Protein AF-A0A661EA16-F1 (afdb_monomer)

pLDDT: mean 74.09, std 26.78, range [27.23, 98.25]

Secondary structure (DSSP, 8-state):
--HHHHHHHHHHHHHHHTTS-------HHHHHHHHHHHHHHHHHHHHHHHH--SHHHHHHHHHHHHHHHHHHHHHHHHHHHHHHHHHHHHHHHHHHHTTT-HHHHHHHHHHHHHHHHHHHHHHHHHHHPPPP--------------------------PPP--------------

Structure (mmCIF, N/CA/C/O backbone):
data_AF-A0A661EA16-F1
#
_entry.id   AF-A0A661EA16-F1
#
loop_
_atom_site.group_PDB
_atom_site.id
_atom_site.type_symbol
_atom_site.label_atom_id
_atom_site.label_alt_id
_atom_site.label_comp_id
_atom_site.label_asym_id
_atom_site.label_entity_id
_atom_site.label_seq_id
_atom_site.pdbx_PDB_ins_code
_atom_site.Cartn_x
_atom_site.Cartn_y
_atom_site.Cartn_z
_atom_site.occupancy
_atom_site.B_iso_or_equiv
_atom_site.auth_seq_id
_atom_site.auth_comp_id
_atom_site.auth_asym_id
_atom_site.auth_atom_id
_atom_site.pdbx_PDB_model_num
ATOM 1 N N . MET A 1 1 ? 44.273 -5.163 -7.070 1.00 55.41 1 MET A N 1
ATOM 2 C CA . MET A 1 1 ? 43.320 -4.670 -8.105 1.00 55.41 1 MET A CA 1
ATOM 3 C C . MET A 1 1 ? 42.259 -5.676 -8.595 1.00 55.41 1 MET A C 1
ATOM 5 O O . MET A 1 1 ? 41.442 -5.292 -9.427 1.00 55.41 1 MET A O 1
ATOM 9 N N . LYS A 1 2 ? 42.209 -6.933 -8.118 1.00 56.50 2 LYS A N 1
ATOM 10 C CA . LYS A 1 2 ? 41.218 -7.926 -8.596 1.00 56.50 2 LYS A CA 1
ATOM 11 C C . LYS A 1 2 ? 39.884 -7.886 -7.822 1.00 56.50 2 LYS A C 1
ATOM 13 O O . LYS A 1 2 ? 38.828 -7.954 -8.435 1.00 56.50 2 LYS A O 1
ATOM 18 N N . ILE A 1 3 ? 39.918 -7.629 -6.511 1.00 57.34 3 ILE A N 1
ATOM 19 C CA . ILE A 1 3 ? 38.734 -7.654 -5.623 1.00 57.34 3 ILE A CA 1
ATOM 20 C C . ILE A 1 3 ? 37.711 -6.547 -5.948 1.00 57.34 3 ILE A C 1
ATOM 22 O O . ILE A 1 3 ? 36.515 -6.808 -6.024 1.00 57.34 3 ILE A O 1
ATOM 26 N N . ILE A 1 4 ? 38.166 -5.324 -6.246 1.00 60.69 4 ILE A N 1
ATOM 27 C CA . ILE A 1 4 ? 37.273 -4.198 -6.590 1.00 60.69 4 ILE A CA 1
ATOM 28 C C . ILE A 1 4 ? 36.522 -4.451 -7.911 1.00 60.69 4 ILE A C 1
ATOM 30 O O . ILE A 1 4 ? 35.374 -4.033 -8.065 1.00 60.69 4 ILE A O 1
ATOM 34 N N . LYS A 1 5 ? 37.145 -5.160 -8.865 1.00 53.59 5 LYS A N 1
ATOM 35 C CA . LYS A 1 5 ? 36.499 -5.541 -10.131 1.00 53.59 5 LYS A CA 1
ATOM 36 C C . LYS A 1 5 ? 35.440 -6.623 -9.915 1.00 53.59 5 LYS A C 1
ATOM 38 O O . LYS A 1 5 ? 34.369 -6.507 -10.497 1.00 53.59 5 LYS A O 1
ATOM 43 N N . VAL A 1 6 ? 35.695 -7.592 -9.032 1.00 57.97 6 VAL A N 1
ATOM 44 C CA . VAL A 1 6 ? 34.724 -8.641 -8.675 1.00 57.97 6 VAL A CA 1
ATOM 45 C C . VAL A 1 6 ? 33.502 -8.040 -7.982 1.00 57.97 6 VAL A C 1
ATOM 47 O O . VAL A 1 6 ? 32.393 -8.299 -8.420 1.00 57.97 6 VAL A O 1
ATOM 50 N N . ILE A 1 7 ? 33.677 -7.140 -7.006 1.00 65.31 7 ILE A N 1
ATOM 51 C CA . ILE A 1 7 ? 32.549 -6.484 -6.314 1.00 65.31 7 ILE A CA 1
ATOM 52 C C . ILE A 1 7 ? 31.678 -5.684 -7.293 1.00 65.31 7 ILE A C 1
ATOM 54 O O . ILE A 1 7 ? 30.452 -5.780 -7.257 1.00 65.31 7 ILE A O 1
ATOM 58 N N . LYS A 1 8 ? 32.295 -4.933 -8.216 1.00 53.53 8 LYS A N 1
ATOM 59 C CA . LYS A 1 8 ? 31.550 -4.210 -9.259 1.00 53.53 8 LYS A CA 1
ATOM 60 C C . LYS A 1 8 ? 30.798 -5.159 -10.194 1.00 53.53 8 LYS A C 1
ATOM 62 O O . LYS A 1 8 ? 29.674 -4.844 -10.568 1.00 53.53 8 LYS A O 1
ATOM 67 N N . PHE A 1 9 ? 31.380 -6.310 -10.531 1.00 59.75 9 PHE A N 1
ATOM 68 C CA . PHE A 1 9 ? 30.742 -7.318 -11.378 1.00 59.75 9 PHE A CA 1
ATOM 69 C C . PHE A 1 9 ? 29.571 -8.012 -10.667 1.00 59.75 9 PHE A C 1
ATOM 71 O O . PHE A 1 9 ? 28.523 -8.204 -11.275 1.00 59.75 9 PHE A O 1
ATOM 78 N N . THR A 1 10 ? 29.691 -8.293 -9.366 1.00 55.72 10 THR A N 1
ATOM 79 C CA . THR A 1 10 ? 28.612 -8.873 -8.549 1.00 55.72 10 THR A CA 1
ATOM 80 C C . THR A 1 10 ? 27.446 -7.898 -8.373 1.00 55.72 10 THR A C 1
ATOM 82 O O . THR A 1 10 ? 26.289 -8.295 -8.497 1.00 55.72 10 THR A O 1
ATOM 85 N N . ILE A 1 11 ? 27.724 -6.605 -8.163 1.00 58.69 11 ILE A N 1
ATOM 86 C CA . ILE A 1 11 ? 26.687 -5.559 -8.120 1.00 58.69 11 ILE A CA 1
ATOM 87 C C . ILE A 1 11 ? 26.003 -5.421 -9.490 1.00 58.69 11 ILE A C 1
ATOM 89 O O . ILE A 1 11 ? 24.780 -5.287 -9.555 1.00 58.69 11 ILE A O 1
ATOM 93 N N . LEU A 1 12 ? 26.760 -5.521 -10.590 1.00 49.59 12 LEU A N 1
ATOM 94 C CA . LEU A 1 12 ? 26.194 -5.521 -11.942 1.00 49.59 12 LEU A CA 1
ATOM 95 C C . LEU A 1 12 ? 25.314 -6.754 -12.202 1.00 49.59 12 LEU A C 1
ATOM 97 O O . LEU A 1 12 ? 24.251 -6.618 -12.796 1.00 49.59 12 LEU A O 1
ATOM 101 N N . LEU A 1 13 ? 25.716 -7.935 -11.727 1.00 49.81 13 LEU A N 1
ATOM 102 C CA . LEU A 1 13 ? 24.958 -9.186 -11.850 1.00 49.81 13 LEU A CA 1
ATOM 103 C C . LEU A 1 13 ? 23.664 -9.174 -11.027 1.00 49.81 13 LEU A C 1
ATOM 105 O O . LEU A 1 13 ? 22.637 -9.654 -11.506 1.00 49.81 13 LEU A O 1
ATOM 109 N N . MET A 1 14 ? 23.667 -8.576 -9.830 1.00 51.56 14 MET A N 1
ATOM 110 C CA . MET A 1 14 ? 22.430 -8.367 -9.065 1.00 51.56 14 MET A CA 1
ATOM 111 C C . MET A 1 14 ? 21.489 -7.365 -9.753 1.00 51.56 14 MET A C 1
ATOM 113 O O . MET A 1 14 ? 20.277 -7.563 -9.752 1.00 51.56 14 MET A O 1
ATOM 117 N N . ALA A 1 15 ? 22.027 -6.333 -10.412 1.00 49.88 15 ALA A N 1
ATOM 118 C CA . ALA A 1 15 ? 21.229 -5.410 -11.222 1.00 49.88 15 ALA A CA 1
ATOM 119 C C . ALA A 1 15 ? 20.718 -6.045 -12.535 1.00 49.88 15 ALA A C 1
ATOM 121 O O . ALA A 1 15 ? 19.649 -5.677 -13.025 1.00 49.88 15 ALA A O 1
ATOM 122 N N . PHE A 1 16 ? 21.448 -7.015 -13.096 1.00 40.00 16 PHE A N 1
ATOM 123 C CA . PHE A 1 16 ? 21.098 -7.691 -14.348 1.00 40.00 16 PHE A CA 1
ATOM 124 C C . PHE A 1 16 ? 20.045 -8.796 -14.156 1.00 40.00 16 PHE A C 1
ATOM 126 O O . PHE A 1 16 ? 19.155 -8.939 -14.995 1.00 40.00 16 PHE A O 1
ATOM 133 N N . ASN A 1 17 ? 20.046 -9.500 -13.017 1.00 38.91 17 ASN A N 1
ATOM 134 C CA . ASN A 1 17 ? 18.993 -10.471 -12.681 1.00 38.91 17 ASN A CA 1
ATOM 135 C C . ASN A 1 17 ? 17.628 -9.825 -12.380 1.00 38.91 17 ASN A C 1
ATOM 137 O O . ASN A 1 17 ? 16.608 -10.503 -12.443 1.00 38.91 17 ASN A O 1
ATOM 141 N N . LEU A 1 18 ? 17.565 -8.505 -12.165 1.00 46.41 18 LEU A N 1
ATOM 142 C CA . LEU A 1 18 ? 16.295 -7.767 -12.150 1.00 46.41 18 LEU A CA 1
ATOM 143 C C . LEU A 1 18 ? 15.659 -7.602 -13.548 1.00 46.41 18 LEU A C 1
ATOM 145 O O . LEU A 1 18 ? 14.524 -7.140 -13.649 1.00 46.41 18 LEU A O 1
ATOM 149 N N . SER A 1 19 ? 16.375 -7.931 -14.633 1.00 41.94 19 SER A N 1
ATOM 150 C CA . SER A 1 19 ? 15.920 -7.710 -16.017 1.00 41.94 19 SER A CA 1
ATOM 151 C C . SER A 1 19 ? 15.412 -8.960 -16.743 1.00 41.94 19 SER A C 1
ATOM 153 O O . SER A 1 19 ? 14.913 -8.831 -17.865 1.00 41.94 19 SER A O 1
ATOM 155 N N . LEU A 1 20 ? 15.476 -10.146 -16.132 1.00 44.88 20 LEU A N 1
ATOM 156 C CA . LEU A 1 20 ? 14.984 -11.393 -16.724 1.00 44.88 20 LEU A CA 1
ATOM 157 C C . LEU A 1 20 ? 13.670 -11.808 -16.057 1.00 44.88 20 LEU A C 1
ATOM 159 O O . LEU A 1 20 ? 13.658 -12.368 -14.971 1.00 44.88 20 LEU A O 1
ATOM 163 N N . GLY A 1 21 ? 12.557 -11.505 -16.731 1.00 42.16 21 GLY A N 1
ATOM 164 C CA . GLY A 1 21 ? 11.232 -12.012 -16.376 1.00 42.16 21 GLY A CA 1
ATOM 165 C C . GLY A 1 21 ? 10.715 -11.474 -15.048 1.00 42.16 21 GLY A C 1
ATOM 166 O O . GLY A 1 21 ? 10.713 -12.174 -14.042 1.00 42.16 21 GLY A O 1
ATOM 167 N N . ALA A 1 22 ? 10.229 -10.233 -15.047 1.00 48.25 22 ALA A N 1
ATOM 168 C CA . ALA A 1 22 ? 9.504 -9.697 -13.907 1.00 48.25 22 ALA A CA 1
ATOM 169 C C . ALA A 1 22 ? 8.179 -10.465 -13.742 1.00 48.25 22 ALA A C 1
ATOM 171 O O . ALA A 1 22 ? 7.133 -10.103 -14.284 1.00 48.25 22 ALA A O 1
ATOM 172 N N . ASN A 1 23 ? 8.247 -11.577 -13.016 1.00 51.16 23 ASN A N 1
ATOM 173 C CA . ASN A 1 23 ? 7.085 -12.187 -12.414 1.00 51.16 23 ASN A CA 1
ATOM 174 C C . ASN A 1 23 ? 6.494 -11.160 -11.452 1.00 51.16 23 ASN A C 1
ATOM 176 O O . ASN A 1 23 ? 7.205 -10.466 -10.725 1.00 51.16 23 ASN A O 1
ATOM 180 N N . ILE A 1 24 ? 5.178 -11.027 -11.502 1.00 56.53 24 ILE A N 1
ATOM 181 C CA . ILE A 1 24 ? 4.426 -10.213 -10.562 1.00 56.53 24 ILE A CA 1
ATOM 182 C C . ILE A 1 24 ? 4.552 -10.898 -9.199 1.00 56.53 24 ILE A C 1
ATOM 184 O O . ILE A 1 24 ? 3.844 -11.865 -8.927 1.00 56.53 24 ILE A O 1
ATOM 188 N N . VAL A 1 25 ? 5.478 -10.432 -8.368 1.00 63.44 25 VAL A N 1
ATOM 189 C CA . VAL A 1 25 ? 5.690 -10.947 -7.015 1.00 63.44 25 VAL A CA 1
ATOM 190 C C . VAL A 1 25 ? 5.352 -9.830 -6.050 1.00 63.44 25 VAL A C 1
ATOM 192 O O . VAL A 1 25 ? 5.804 -8.697 -6.202 1.00 63.44 25 VAL A O 1
ATOM 195 N N . ALA A 1 26 ? 4.481 -10.148 -5.101 1.00 70.69 26 ALA A N 1
ATOM 196 C CA . ALA A 1 26 ? 4.112 -9.259 -4.014 1.00 70.69 26 ALA A CA 1
ATOM 197 C C . ALA A 1 26 ? 5.385 -8.768 -3.292 1.00 70.69 26 ALA A C 1
ATOM 199 O O . ALA A 1 26 ? 6.264 -9.564 -2.979 1.00 70.69 26 ALA A O 1
ATOM 200 N N . ASP A 1 27 ? 5.507 -7.459 -3.053 1.00 78.31 27 ASP A N 1
ATOM 201 C CA . ASP A 1 27 ? 6.616 -6.910 -2.260 1.00 78.31 27 ASP A CA 1
ATOM 202 C C . ASP A 1 27 ? 6.397 -7.283 -0.786 1.00 78.31 27 ASP A C 1
ATOM 204 O O . ASP A 1 27 ? 5.700 -6.581 -0.046 1.00 78.31 27 ASP A O 1
ATOM 208 N N . ASP A 1 28 ? 6.943 -8.432 -0.382 1.00 84.62 28 ASP A N 1
ATOM 209 C CA . ASP A 1 28 ? 6.682 -9.054 0.919 1.00 84.62 28 ASP A CA 1
ATOM 210 C C . ASP A 1 28 ? 6.992 -8.120 2.095 1.00 84.62 28 ASP A C 1
ATOM 212 O O . ASP A 1 28 ? 6.236 -8.074 3.069 1.00 84.62 28 ASP A O 1
ATOM 216 N N . ALA A 1 29 ? 8.051 -7.311 2.002 1.00 91.38 29 ALA A N 1
ATOM 217 C CA . ALA A 1 29 ? 8.427 -6.373 3.056 1.00 91.38 29 ALA A CA 1
ATOM 218 C C . ALA A 1 29 ? 7.421 -5.218 3.176 1.00 91.38 29 ALA A C 1
ATOM 220 O O . ALA A 1 29 ? 6.978 -4.878 4.280 1.00 91.38 29 ALA A O 1
ATOM 221 N N . PHE A 1 30 ? 7.021 -4.624 2.046 1.00 91.56 30 PHE A N 1
ATOM 222 C CA . PHE A 1 30 ? 5.997 -3.579 2.021 1.00 91.56 30 PHE A CA 1
ATOM 223 C C . PHE A 1 30 ? 4.648 -4.111 2.515 1.00 91.56 30 PHE A C 1
ATOM 225 O O . PHE A 1 30 ? 4.008 -3.483 3.362 1.00 91.56 30 PHE A O 1
ATOM 232 N N . ILE A 1 31 ? 4.229 -5.280 2.034 1.00 93.31 31 ILE A N 1
ATOM 233 C CA . ILE A 1 31 ? 2.958 -5.901 2.413 1.00 93.31 31 ILE A CA 1
ATOM 234 C C . ILE A 1 31 ? 2.939 -6.204 3.907 1.00 93.31 31 ILE A C 1
ATOM 236 O O . ILE A 1 31 ? 2.008 -5.772 4.594 1.00 93.31 31 ILE A O 1
ATOM 240 N N . LYS A 1 32 ? 3.977 -6.870 4.426 1.00 93.19 32 LYS A N 1
ATOM 241 C CA . LYS A 1 32 ? 4.092 -7.215 5.847 1.00 93.19 32 LYS A CA 1
ATOM 242 C C . LYS A 1 32 ? 4.030 -5.973 6.729 1.00 93.19 32 LYS A C 1
ATOM 244 O O . LYS A 1 32 ? 3.187 -5.906 7.617 1.00 93.19 32 LYS A O 1
ATOM 249 N N . LYS A 1 33 ? 4.795 -4.924 6.404 1.00 95.56 33 LYS A N 1
ATOM 250 C CA . LYS A 1 33 ? 4.774 -3.645 7.135 1.00 95.56 33 LYS A CA 1
ATOM 251 C C . LYS A 1 33 ? 3.359 -3.079 7.294 1.00 95.56 33 LYS A C 1
ATOM 253 O O . LYS A 1 33 ? 2.989 -2.610 8.371 1.00 95.56 33 LYS A O 1
ATOM 258 N N . TYR A 1 34 ? 2.558 -3.076 6.228 1.00 95.75 34 TYR A N 1
ATOM 259 C CA . TYR A 1 34 ? 1.198 -2.532 6.289 1.00 95.75 34 TYR A CA 1
ATOM 260 C C . TYR A 1 34 ? 0.183 -3.506 6.891 1.00 95.75 34 TYR A C 1
ATOM 262 O O . TYR A 1 34 ? -0.787 -3.053 7.505 1.00 95.75 34 TYR A O 1
ATOM 270 N N . GLN A 1 35 ? 0.406 -4.815 6.784 1.00 95.38 35 GLN A N 1
ATOM 271 C CA . GLN A 1 35 ? -0.357 -5.809 7.534 1.00 95.38 35 GLN A CA 1
ATOM 272 C C . GLN A 1 35 ? -0.121 -5.667 9.047 1.00 95.38 35 GLN A C 1
ATOM 274 O O . GLN A 1 35 ? -1.100 -5.612 9.786 1.00 95.38 35 GLN A O 1
ATOM 279 N N . ASP A 1 36 ? 1.118 -5.474 9.500 1.00 94.75 36 ASP A N 1
ATOM 280 C CA . ASP A 1 36 ? 1.465 -5.275 10.917 1.00 94.75 36 ASP A CA 1
ATOM 281 C C . ASP A 1 36 ? 0.843 -3.987 11.482 1.00 94.75 36 ASP A C 1
ATOM 283 O O . ASP A 1 36 ? 0.316 -3.953 12.599 1.00 94.75 36 ASP A O 1
ATOM 287 N N . LYS A 1 37 ? 0.806 -2.914 10.678 1.00 96.75 37 LYS A N 1
ATOM 288 C CA . LYS A 1 37 ? 0.071 -1.688 11.029 1.00 96.75 37 LYS A CA 1
ATOM 289 C C . LYS A 1 37 ? -1.431 -1.941 11.176 1.00 96.75 37 LYS A C 1
ATOM 291 O O . LYS A 1 37 ? -2.047 -1.425 12.110 1.00 96.75 37 LYS A O 1
ATOM 296 N N . ARG A 1 38 ? -2.043 -2.719 10.272 1.00 96.25 38 ARG A N 1
ATOM 297 C CA . ARG A 1 38 ? -3.464 -3.098 10.392 1.00 96.25 38 ARG A CA 1
ATOM 298 C C . ARG A 1 38 ? -3.705 -3.936 11.648 1.00 96.25 38 ARG A C 1
ATOM 300 O O . ARG A 1 38 ? -4.702 -3.703 12.327 1.00 96.25 38 ARG A O 1
ATOM 307 N N . GLU A 1 39 ? -2.801 -4.858 11.955 1.00 95.25 39 GLU A N 1
ATOM 308 C CA . GLU A 1 39 ? -2.855 -5.715 13.140 1.00 95.25 39 GLU A CA 1
ATOM 309 C C . GLU A 1 39 ? -2.770 -4.891 14.427 1.00 95.25 39 GLU A C 1
ATOM 311 O O . GLU A 1 39 ? -3.603 -5.027 15.316 1.00 95.25 39 GLU A O 1
ATOM 316 N N . THR A 1 40 ? -1.856 -3.922 14.479 1.00 95.94 40 THR A N 1
ATOM 317 C CA . THR A 1 40 ? -1.756 -2.967 15.591 1.00 95.94 40 THR A CA 1
ATOM 318 C C . THR A 1 40 ? -3.065 -2.201 15.802 1.00 95.94 40 THR A C 1
ATOM 320 O O . THR A 1 40 ? -3.569 -2.126 16.922 1.00 95.94 40 THR A O 1
ATOM 323 N N . ILE A 1 41 ? -3.664 -1.669 14.728 1.00 96.62 41 ILE A N 1
ATOM 324 C CA . ILE A 1 41 ? -4.961 -0.971 14.803 1.00 96.62 41 ILE A CA 1
ATOM 325 C C . ILE A 1 41 ? -6.065 -1.917 15.300 1.00 96.62 41 ILE A C 1
ATOM 327 O O . ILE A 1 41 ? -6.951 -1.503 16.052 1.00 96.62 41 ILE A O 1
ATOM 331 N N . HIS A 1 42 ? -6.023 -3.183 14.885 1.00 95.62 42 HIS A N 1
ATOM 332 C CA . HIS A 1 42 ? -6.960 -4.208 15.325 1.00 95.62 42 HIS A CA 1
ATOM 333 C C . HIS A 1 42 ? -6.839 -4.489 16.828 1.00 95.62 42 HIS A C 1
ATOM 335 O O . HIS A 1 42 ? -7.838 -4.447 17.546 1.00 95.62 42 HIS A O 1
ATOM 341 N N . ASN A 1 43 ? -5.617 -4.682 17.318 1.00 95.12 43 ASN A N 1
ATOM 342 C CA . ASN A 1 43 ? -5.338 -4.980 18.721 1.00 95.12 43 ASN A CA 1
ATOM 343 C C . ASN A 1 43 ? -5.678 -3.795 19.636 1.00 95.12 43 ASN A C 1
ATOM 345 O O . ASN A 1 43 ? -6.264 -3.980 20.702 1.00 95.12 43 ASN A O 1
ATOM 349 N N . GLN A 1 44 ? -5.408 -2.562 19.194 1.00 96.19 44 GLN A N 1
ATOM 350 C CA . GLN A 1 44 ? -5.850 -1.350 19.894 1.00 96.19 44 GLN A CA 1
ATOM 351 C C . GLN A 1 44 ? -7.376 -1.280 20.011 1.00 96.19 44 GLN A C 1
ATOM 353 O O . GLN A 1 44 ? -7.907 -0.929 21.065 1.00 96.19 44 GLN A O 1
ATOM 358 N N . TYR A 1 45 ? -8.091 -1.641 18.941 1.00 96.50 45 TYR A N 1
ATOM 359 C CA . TYR A 1 45 ? -9.547 -1.710 18.962 1.00 96.50 45 TYR A CA 1
ATOM 360 C C . TYR A 1 45 ? -10.061 -2.758 19.956 1.00 96.50 45 TYR A C 1
ATOM 362 O O . TYR A 1 45 ? -10.952 -2.434 20.739 1.00 96.50 45 TYR A O 1
ATOM 370 N N . LEU A 1 46 ? -9.500 -3.972 19.956 1.00 95.81 46 LEU A N 1
ATOM 371 C CA . LEU A 1 46 ? -9.887 -5.027 20.899 1.00 95.81 46 LEU A CA 1
ATOM 372 C C . LEU A 1 46 ? -9.628 -4.606 22.349 1.00 95.81 46 LEU A C 1
ATOM 374 O O . LEU A 1 46 ? -10.520 -4.706 23.186 1.00 95.81 46 LEU A O 1
ATOM 378 N N . SER A 1 47 ? -8.453 -4.039 22.630 1.00 96.00 47 SER A N 1
ATOM 379 C CA . SER A 1 47 ? -8.105 -3.526 23.961 1.00 96.00 47 SER A CA 1
ATOM 380 C C . SER A 1 47 ? -9.081 -2.441 24.439 1.00 96.00 47 SER A C 1
ATOM 382 O O . SER A 1 47 ? -9.569 -2.495 25.566 1.00 96.00 47 SER A O 1
ATOM 384 N N . CYS A 1 48 ? -9.441 -1.495 23.565 1.00 97.25 48 CYS A N 1
ATOM 385 C CA . CYS A 1 48 ? -10.450 -0.474 23.861 1.00 97.25 48 CYS A CA 1
ATOM 386 C C . CYS A 1 48 ? -11.830 -1.098 24.117 1.00 97.25 48 CYS A C 1
ATOM 388 O O . CYS A 1 48 ? -12.482 -0.785 25.110 1.00 97.25 48 CYS A O 1
ATOM 390 N N . LYS A 1 49 ? -12.262 -2.015 23.241 1.00 96.12 49 LYS A N 1
ATOM 391 C CA . LYS A 1 49 ? -13.566 -2.685 23.323 1.00 96.12 49 LYS A CA 1
ATOM 392 C C . LYS A 1 49 ? -13.718 -3.477 24.624 1.00 96.12 49 LYS A C 1
ATOM 394 O O . LYS A 1 49 ? -14.788 -3.420 25.221 1.00 96.12 49 LYS A O 1
ATOM 399 N N . ASN A 1 50 ? -12.665 -4.164 25.065 1.00 95.25 50 ASN A N 1
ATOM 400 C CA . ASN A 1 50 ? -12.679 -4.980 26.282 1.00 95.25 50 ASN A CA 1
ATOM 401 C C . ASN A 1 50 ? -12.739 -4.133 27.561 1.00 95.25 50 ASN A C 1
ATOM 403 O O . ASN A 1 50 ? -13.296 -4.573 28.559 1.00 95.25 50 ASN A O 1
ATOM 407 N N . LYS A 1 51 ? -12.203 -2.907 27.531 1.00 96.38 51 LYS A N 1
ATOM 408 C CA . LYS A 1 51 ? -12.270 -1.959 28.657 1.00 96.38 51 LYS A CA 1
ATOM 409 C C . LYS A 1 51 ? -13.571 -1.149 28.695 1.00 96.38 51 LYS A C 1
ATOM 411 O O . LYS A 1 51 ? -13.860 -0.519 29.708 1.00 96.38 51 LYS A O 1
ATOM 416 N N . ALA A 1 52 ? -14.335 -1.141 27.602 1.00 97.00 52 ALA A N 1
ATOM 417 C CA . ALA A 1 52 ? -15.533 -0.326 27.467 1.00 97.00 52 ALA A CA 1
ATOM 418 C C . ALA A 1 52 ? -16.706 -0.880 28.297 1.00 97.00 52 ALA A C 1
ATOM 420 O O . ALA A 1 52 ? -17.203 -1.983 28.044 1.00 97.00 52 ALA A O 1
ATOM 421 N N . LYS A 1 53 ? -17.200 -0.071 29.238 1.00 96.69 53 LYS A N 1
ATOM 422 C CA . LYS A 1 53 ? -18.271 -0.417 30.185 1.00 96.69 53 LYS A CA 1
ATOM 423 C C . LYS A 1 53 ? -19.670 -0.261 29.591 1.00 96.69 53 LYS A C 1
ATOM 425 O O . LYS A 1 53 ? -20.609 -0.902 30.045 1.00 96.69 53 LYS A O 1
ATOM 430 N N . ASN A 1 54 ? -19.824 0.579 28.567 1.00 97.25 54 ASN A N 1
ATOM 431 C CA . ASN A 1 54 ? -21.125 0.905 27.980 1.00 97.25 54 ASN A CA 1
ATOM 432 C C . ASN A 1 54 ? -21.092 0.982 26.441 1.00 97.25 54 ASN A C 1
ATOM 434 O O . ASN A 1 54 ? -20.045 0.965 25.788 1.00 97.25 54 ASN A O 1
ATOM 438 N N . SER A 1 55 ? -22.282 1.080 25.843 1.00 96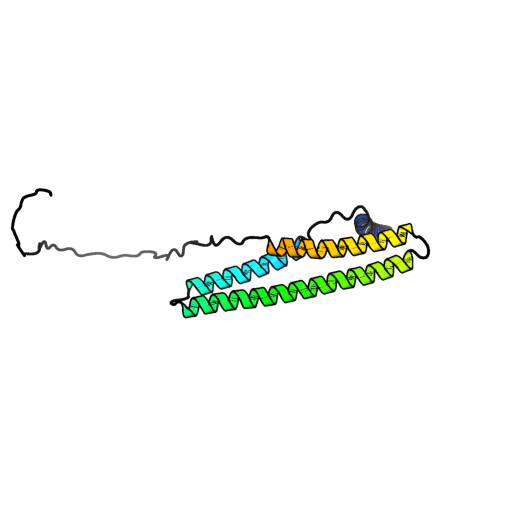.06 55 SER A N 1
ATOM 439 C CA . SER A 1 55 ? -22.459 1.166 24.386 1.00 96.06 55 SER A CA 1
ATOM 440 C C . SER A 1 55 ? -21.800 2.412 23.774 1.00 96.06 55 SER A C 1
ATOM 442 O O . SER A 1 55 ? -21.256 2.349 22.668 1.00 96.06 55 SER A O 1
ATOM 444 N N . LYS A 1 56 ? -21.787 3.542 24.494 1.00 97.31 56 LYS A N 1
ATOM 445 C CA . LYS A 1 56 ? -21.192 4.803 24.021 1.00 97.31 56 LYS A CA 1
ATOM 446 C C . LYS A 1 56 ? -19.673 4.674 23.863 1.00 97.31 56 LYS A C 1
ATOM 448 O O . LYS A 1 56 ? -19.139 5.044 22.818 1.00 97.31 56 LYS A O 1
ATOM 453 N N . GLU A 1 57 ? -18.998 4.069 24.836 1.00 97.31 57 GLU A N 1
ATOM 454 C CA . GLU A 1 57 ? -17.559 3.778 24.795 1.00 97.31 57 GLU A CA 1
ATOM 455 C C . GLU A 1 57 ? -17.206 2.793 23.674 1.00 97.31 57 GLU A C 1
ATOM 457 O O . GLU A 1 57 ? -16.290 3.048 22.891 1.00 97.31 57 GLU A O 1
ATOM 462 N N . ARG A 1 58 ? -17.988 1.720 23.494 1.00 96.50 58 ARG A N 1
ATOM 463 C CA . ARG A 1 58 ? -17.778 0.767 22.384 1.00 96.50 58 ARG A CA 1
ATOM 464 C C . ARG A 1 58 ? -17.901 1.441 21.015 1.00 96.50 58 ARG A C 1
ATOM 466 O O . ARG A 1 58 ? -17.086 1.188 20.122 1.00 96.50 58 ARG A O 1
ATOM 473 N N . LYS A 1 59 ? -18.878 2.341 20.847 1.00 97.69 59 LYS A N 1
ATOM 474 C CA . LYS A 1 59 ? -19.025 3.159 19.630 1.00 97.69 59 LYS A CA 1
ATOM 475 C C . LYS A 1 59 ? -17.817 4.077 19.420 1.00 97.69 59 LYS A C 1
ATOM 477 O O . LYS A 1 59 ? -17.366 4.219 18.283 1.00 97.69 59 LYS A O 1
ATOM 482 N N . ALA A 1 60 ? -17.261 4.662 20.481 1.00 97.69 60 ALA A N 1
ATOM 483 C CA . ALA A 1 60 ? -16.042 5.466 20.392 1.00 97.69 60 ALA A CA 1
ATOM 484 C C . ALA A 1 60 ? -14.830 4.627 19.938 1.00 97.69 60 ALA A C 1
ATOM 486 O O . ALA A 1 60 ? -14.133 5.025 19.002 1.00 97.69 60 ALA A O 1
ATOM 487 N N . CYS A 1 61 ? -14.639 3.423 20.494 1.00 97.81 61 CYS A N 1
ATOM 488 C CA . CYS A 1 61 ? -13.599 2.486 20.047 1.00 97.81 61 CYS A CA 1
ATOM 489 C C . CYS A 1 61 ? -13.724 2.158 18.548 1.00 97.81 61 CYS A C 1
ATOM 491 O O . CYS A 1 61 ? -12.730 2.162 17.816 1.00 97.81 61 CYS A O 1
ATOM 493 N N . GLN A 1 62 ? -14.949 1.925 18.064 1.00 97.06 62 GLN A N 1
ATOM 494 C CA . GLN A 1 62 ? -15.211 1.648 16.650 1.00 97.06 62 GLN A CA 1
ATOM 495 C C . GLN A 1 62 ? -14.877 2.848 15.751 1.00 97.06 62 GLN A C 1
ATOM 497 O O . GLN A 1 62 ? -14.229 2.677 14.715 1.00 97.06 62 GLN A O 1
ATOM 502 N N . LYS A 1 63 ? -15.267 4.068 16.149 1.00 97.81 63 LYS A N 1
ATOM 503 C CA . LYS A 1 63 ? -14.924 5.302 15.420 1.00 97.81 63 LYS A CA 1
ATOM 504 C C . LYS A 1 63 ? -13.408 5.502 15.340 1.00 97.81 63 LYS A C 1
ATOM 506 O O . LYS A 1 63 ? -12.888 5.817 14.269 1.00 97.81 63 LYS A O 1
ATOM 511 N N . ASN A 1 64 ? -12.688 5.239 16.431 1.00 97.38 64 ASN A N 1
ATOM 512 C CA . ASN A 1 64 ? -11.226 5.320 16.462 1.00 97.38 64 ASN A CA 1
ATOM 513 C C . ASN A 1 64 ? -10.575 4.298 15.520 1.00 97.38 64 ASN A C 1
ATOM 515 O O . ASN A 1 64 ? -9.716 4.672 14.719 1.00 97.38 64 ASN A O 1
ATOM 519 N N . LYS A 1 65 ? -11.040 3.039 15.524 1.00 96.50 65 LYS A N 1
ATOM 520 C CA . LYS A 1 65 ? -10.599 2.008 14.564 1.00 96.50 65 LYS A CA 1
ATOM 521 C C . LYS A 1 65 ? -10.772 2.489 13.123 1.00 96.50 65 LYS A C 1
ATOM 523 O O . LYS A 1 65 ? -9.831 2.438 12.334 1.00 96.50 65 LYS A O 1
ATOM 528 N N . GLN A 1 66 ? -11.958 2.992 12.778 1.00 97.38 66 GLN A N 1
ATOM 529 C CA . GLN A 1 66 ? -12.260 3.485 11.431 1.00 97.38 66 GLN A CA 1
ATOM 530 C C . GLN A 1 66 ? -11.374 4.674 11.034 1.00 97.38 66 GLN A C 1
ATOM 532 O O . GLN A 1 66 ? -10.849 4.702 9.919 1.00 97.38 66 GLN A O 1
ATOM 537 N N . SER A 1 67 ? -11.162 5.627 11.946 1.00 98.12 67 SER A N 1
ATOM 538 C CA . SER A 1 67 ? -10.279 6.778 11.731 1.00 98.12 67 SER A CA 1
ATOM 539 C C . SER A 1 67 ? -8.838 6.340 11.452 1.00 98.12 67 SER A C 1
ATOM 541 O O . SER A 1 67 ? -8.235 6.770 10.464 1.00 98.12 67 SER A O 1
ATOM 543 N N . ASN A 1 68 ? -8.307 5.405 12.244 1.00 97.81 68 ASN A N 1
ATOM 544 C CA . ASN A 1 68 ? -6.956 4.876 12.061 1.00 97.81 68 ASN A CA 1
ATOM 545 C C . ASN A 1 68 ? -6.814 4.101 10.743 1.00 97.81 68 ASN A C 1
ATOM 547 O O . ASN A 1 68 ? -5.852 4.315 10.005 1.00 97.81 68 ASN A O 1
ATOM 551 N N . ILE A 1 69 ? -7.802 3.279 10.376 1.00 97.12 69 ILE A N 1
ATOM 552 C CA . ILE A 1 69 ? -7.827 2.598 9.071 1.00 97.12 69 ILE A CA 1
ATOM 553 C C . ILE A 1 69 ? -7.883 3.607 7.914 1.00 97.12 69 ILE A C 1
ATOM 555 O O . ILE A 1 69 ? -7.205 3.420 6.903 1.00 97.12 69 ILE A O 1
ATOM 559 N N . LYS A 1 70 ? -8.640 4.704 8.047 1.00 98.12 70 LYS A N 1
ATOM 560 C CA . LYS A 1 70 ? -8.685 5.781 7.044 1.00 98.12 70 LYS A CA 1
ATOM 561 C C . LYS A 1 70 ? -7.324 6.463 6.891 1.00 98.12 70 LYS A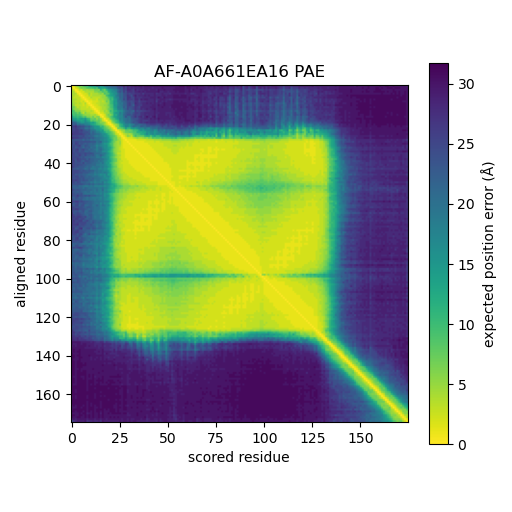 C 1
ATOM 563 O O . LYS A 1 70 ? -6.904 6.703 5.759 1.00 98.12 70 LYS A O 1
ATOM 568 N N . LYS A 1 71 ? -6.620 6.744 7.993 1.00 98.25 71 LYS A N 1
ATOM 569 C CA . LYS A 1 71 ? -5.243 7.272 7.960 1.00 98.25 71 LYS A CA 1
ATOM 570 C C . LYS A 1 71 ? -4.297 6.297 7.256 1.00 98.25 71 LYS A C 1
ATOM 572 O O . LYS A 1 71 ? -3.584 6.707 6.345 1.00 98.25 71 LYS A O 1
ATOM 577 N N . LEU A 1 72 ? -4.380 5.006 7.582 1.00 97.69 72 LEU A N 1
ATOM 578 C CA . LEU A 1 72 ? -3.555 3.972 6.957 1.00 97.69 72 LEU A CA 1
ATOM 579 C C . LEU A 1 72 ? -3.789 3.868 5.442 1.00 97.69 72 LEU A C 1
ATOM 581 O O . LEU A 1 72 ? -2.837 3.783 4.672 1.00 97.69 72 LEU A O 1
ATOM 585 N N . ARG A 1 73 ? -5.049 3.944 4.989 1.00 97.31 73 ARG A N 1
ATOM 586 C CA . ARG A 1 73 ? -5.385 3.985 3.553 1.00 97.31 73 ARG A CA 1
ATOM 587 C C . ARG A 1 73 ? -4.754 5.181 2.842 1.00 97.31 73 ARG A C 1
ATOM 589 O O . ARG A 1 73 ? -4.259 5.021 1.730 1.00 97.31 73 ARG A O 1
ATOM 596 N N . LYS A 1 74 ? -4.768 6.364 3.468 1.00 97.94 74 LYS A N 1
ATOM 597 C CA . LYS A 1 74 ? -4.129 7.565 2.908 1.00 97.94 74 LYS A CA 1
ATOM 598 C C . LYS A 1 74 ? -2.618 7.383 2.785 1.00 97.94 74 LYS A C 1
ATOM 600 O O . LYS A 1 74 ? -2.069 7.705 1.736 1.00 97.94 74 LYS A O 1
ATOM 605 N N . GLU A 1 75 ? -1.975 6.829 3.811 1.00 97.38 75 GLU A N 1
ATOM 606 C CA . GLU A 1 75 ? -0.536 6.548 3.805 1.00 97.38 75 GLU A CA 1
ATOM 607 C C . GLU A 1 75 ? -0.158 5.589 2.663 1.00 97.38 75 GLU A C 1
ATOM 609 O O . GLU A 1 75 ? 0.672 5.926 1.821 1.00 97.38 75 GLU A O 1
ATOM 614 N N . ILE A 1 76 ? -0.842 4.442 2.562 1.00 96.25 76 ILE A N 1
ATOM 615 C CA . ILE A 1 76 ? -0.639 3.469 1.473 1.00 96.25 76 ILE A CA 1
ATOM 616 C C . ILE A 1 76 ? -0.854 4.139 0.110 1.00 96.25 76 ILE A C 1
ATOM 618 O O . ILE A 1 76 ? -0.057 3.962 -0.810 1.00 96.25 76 ILE A O 1
ATOM 622 N N . GLY A 1 77 ? -1.905 4.953 -0.024 1.00 96.62 77 GLY A N 1
ATOM 623 C CA . GLY A 1 77 ? -2.197 5.694 -1.250 1.00 96.62 77 GLY A CA 1
ATOM 624 C C . GLY A 1 77 ? -1.074 6.649 -1.666 1.00 96.62 77 GLY A C 1
ATOM 625 O O . GLY A 1 77 ? -0.760 6.740 -2.855 1.00 96.62 77 GLY A O 1
ATOM 626 N N . GLN A 1 78 ? -0.433 7.329 -0.712 1.00 97.19 78 GLN A N 1
ATOM 627 C CA . GLN A 1 78 ? 0.708 8.206 -0.984 1.00 97.19 78 GLN A CA 1
ATOM 628 C C . GLN A 1 78 ? 1.934 7.419 -1.453 1.00 97.19 78 GLN A C 1
ATOM 630 O O . GLN A 1 78 ? 2.523 7.781 -2.474 1.00 97.19 78 GLN A O 1
ATOM 635 N N . VAL A 1 79 ? 2.273 6.317 -0.779 1.00 95.69 79 VAL A N 1
ATOM 636 C CA . VAL A 1 79 ? 3.402 5.465 -1.188 1.00 95.69 79 VAL A CA 1
ATOM 637 C C . VAL A 1 79 ? 3.155 4.859 -2.570 1.00 95.69 79 VAL A C 1
ATOM 639 O O . VAL A 1 79 ? 4.021 4.902 -3.440 1.00 95.69 79 VAL A O 1
ATOM 642 N N . ASN A 1 80 ? 1.936 4.396 -2.839 1.00 95.38 80 ASN A N 1
ATOM 643 C CA . ASN A 1 80 ? 1.545 3.891 -4.154 1.00 95.38 80 ASN A CA 1
ATOM 644 C C . ASN A 1 80 ? 1.645 4.961 -5.250 1.00 95.38 80 ASN A C 1
ATOM 646 O O . ASN A 1 80 ? 2.076 4.674 -6.369 1.00 95.38 80 ASN A O 1
ATOM 650 N N . LYS A 1 81 ? 1.276 6.211 -4.940 1.00 96.19 81 LYS A N 1
ATOM 651 C CA . LYS A 1 81 ? 1.454 7.348 -5.854 1.00 96.19 81 LYS A CA 1
ATOM 652 C C . LYS A 1 81 ? 2.938 7.594 -6.141 1.00 96.19 81 LYS A C 1
ATOM 654 O O . LYS A 1 81 ? 3.281 7.846 -7.293 1.00 96.19 81 LYS A O 1
ATOM 659 N N . GLN A 1 82 ? 3.809 7.490 -5.137 1.00 95.88 82 GLN A N 1
ATOM 660 C CA . GLN A 1 82 ? 5.262 7.595 -5.316 1.00 95.88 82 GLN A CA 1
ATOM 661 C C . GLN A 1 82 ? 5.819 6.443 -6.167 1.00 95.88 82 GLN A C 1
ATOM 663 O O . GLN A 1 82 ? 6.514 6.721 -7.140 1.00 95.88 82 GLN A O 1
ATOM 668 N N . LYS A 1 83 ? 5.434 5.184 -5.899 1.00 94.62 83 LYS A N 1
ATOM 669 C CA . LYS A 1 83 ? 5.815 4.010 -6.715 1.00 94.62 83 LYS A CA 1
ATOM 670 C C . LYS A 1 83 ? 5.444 4.205 -8.197 1.00 94.62 83 LYS A C 1
ATOM 672 O O . LYS A 1 83 ? 6.260 3.965 -9.083 1.00 94.62 83 LYS A O 1
ATOM 677 N N . ARG A 1 84 ? 4.240 4.719 -8.489 1.00 94.88 84 ARG A N 1
ATOM 678 C CA . ARG A 1 84 ? 3.809 5.020 -9.871 1.00 94.88 84 ARG A CA 1
ATOM 679 C C . ARG A 1 84 ? 4.609 6.156 -10.510 1.00 94.88 84 ARG A C 1
ATOM 681 O O . ARG A 1 84 ? 5.044 6.009 -11.646 1.00 94.88 84 ARG A O 1
ATOM 688 N N . LYS A 1 85 ? 4.841 7.258 -9.787 1.00 96.94 85 LYS A N 1
ATOM 689 C CA . LYS A 1 85 ? 5.692 8.364 -10.266 1.00 96.94 85 LYS A CA 1
ATOM 690 C C . LYS A 1 85 ? 7.105 7.882 -10.593 1.00 96.94 85 LYS A C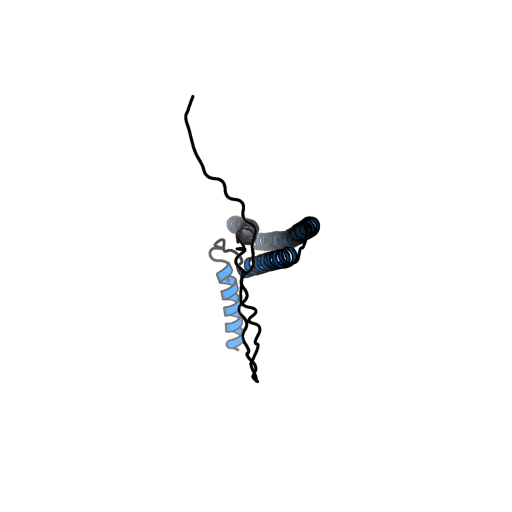 1
ATOM 692 O O . LYS A 1 85 ? 7.650 8.265 -11.624 1.00 96.94 85 LYS A O 1
ATOM 697 N N . GLN A 1 86 ? 7.670 7.021 -9.749 1.00 94.69 86 GLN A N 1
ATOM 698 C CA . GLN A 1 86 ? 8.982 6.430 -9.983 1.00 94.69 86 GLN A CA 1
ATOM 699 C C . GLN A 1 86 ? 8.991 5.606 -11.277 1.00 94.69 86 GLN A C 1
ATOM 701 O O . GLN A 1 86 ? 9.818 5.851 -12.150 1.00 94.69 86 GLN A O 1
ATOM 706 N N . ALA A 1 87 ? 7.987 4.750 -11.484 1.00 95.50 87 ALA A N 1
ATOM 707 C CA . ALA A 1 87 ? 7.845 3.997 -12.729 1.00 95.50 87 ALA A CA 1
ATOM 708 C C . ALA A 1 87 ? 7.695 4.897 -13.978 1.00 95.50 87 ALA A C 1
ATOM 710 O O . ALA A 1 87 ? 8.176 4.545 -15.056 1.00 95.50 87 ALA A O 1
ATOM 711 N N . GLU A 1 88 ? 7.075 6.080 -13.873 1.00 97.00 88 GLU A N 1
ATOM 712 C CA . GLU A 1 88 ? 7.057 7.054 -14.977 1.00 97.00 88 GLU A CA 1
ATOM 713 C C . GLU A 1 88 ? 8.438 7.640 -15.272 1.00 97.00 88 GLU A C 1
ATOM 715 O O . GLU A 1 88 ? 8.798 7.787 -16.444 1.00 97.00 88 GLU A O 1
ATOM 720 N N . ILE A 1 89 ? 9.204 7.975 -14.231 1.00 96.25 89 ILE A N 1
ATOM 721 C CA . ILE A 1 89 ? 10.578 8.474 -14.356 1.00 96.25 89 ILE A CA 1
ATOM 722 C C . ILE A 1 89 ? 11.452 7.409 -15.022 1.00 96.25 89 ILE A C 1
ATOM 724 O O . ILE A 1 89 ? 12.149 7.710 -15.994 1.00 96.25 89 ILE A O 1
ATOM 728 N N . ASP A 1 90 ? 11.361 6.166 -14.562 1.00 95.19 90 ASP A N 1
ATOM 729 C CA . ASP A 1 90 ? 12.150 5.052 -15.084 1.00 95.19 90 ASP A CA 1
ATOM 730 C C . ASP A 1 90 ? 11.777 4.737 -16.532 1.00 95.19 90 ASP A C 1
ATOM 732 O O . ASP A 1 90 ? 12.652 4.588 -17.383 1.00 95.19 90 ASP A O 1
ATOM 736 N N . ASN A 1 91 ? 10.487 4.777 -16.874 1.00 96.94 91 ASN A N 1
ATOM 737 C CA . ASN A 1 91 ? 10.041 4.658 -18.259 1.00 96.94 91 ASN A CA 1
ATOM 738 C C . ASN A 1 91 ? 10.568 5.797 -19.145 1.00 96.94 91 ASN A C 1
ATOM 740 O O . ASN A 1 91 ? 10.985 5.549 -20.276 1.00 96.94 91 ASN A O 1
ATOM 744 N N . LYS A 1 92 ? 10.573 7.049 -18.663 1.00 97.06 92 LYS A N 1
ATOM 745 C CA . LYS A 1 92 ? 11.145 8.183 -19.412 1.00 97.06 92 LYS A CA 1
ATOM 746 C C . LYS A 1 92 ? 12.642 7.978 -19.655 1.00 97.06 92 LYS A C 1
ATOM 748 O O . LYS A 1 92 ? 13.087 8.162 -20.786 1.00 97.06 92 LYS A O 1
ATOM 753 N N . LYS A 1 93 ? 13.403 7.561 -18.637 1.00 97.12 93 LYS A N 1
ATOM 754 C CA . LYS A 1 93 ? 14.837 7.237 -18.759 1.00 97.12 93 LYS A CA 1
ATOM 755 C C . LYS A 1 93 ? 15.070 6.086 -19.743 1.00 97.12 93 LYS A C 1
ATOM 757 O O . LYS A 1 93 ? 15.843 6.233 -20.683 1.00 97.12 93 LYS A O 1
ATOM 762 N N . CYS A 1 94 ? 14.323 4.994 -19.599 1.00 96.62 94 CYS A N 1
ATOM 763 C CA . CYS A 1 94 ? 14.382 3.834 -20.487 1.00 96.62 94 CYS A CA 1
ATOM 764 C C . CYS A 1 94 ? 14.114 4.222 -21.950 1.00 96.62 94 CYS A C 1
ATOM 766 O O . CYS A 1 94 ? 14.894 3.885 -22.837 1.00 96.62 94 CYS A O 1
ATOM 768 N N . ARG A 1 95 ? 13.063 5.013 -22.217 1.00 95.81 95 ARG A N 1
ATOM 769 C CA . ARG A 1 95 ? 12.729 5.461 -23.580 1.00 95.81 95 ARG A CA 1
ATOM 770 C C . ARG A 1 95 ? 13.778 6.391 -24.190 1.00 95.81 95 ARG A C 1
ATOM 772 O O . ARG A 1 95 ? 13.958 6.335 -25.404 1.00 95.81 95 ARG A O 1
ATOM 779 N N . LYS A 1 96 ? 14.447 7.230 -23.386 1.00 95.50 96 LYS A N 1
ATOM 780 C CA . LYS A 1 96 ? 15.584 8.048 -23.848 1.00 95.50 96 LYS A CA 1
ATOM 781 C C . LYS A 1 96 ? 16.743 7.152 -24.297 1.00 95.50 96 LYS A C 1
ATOM 783 O O . LYS A 1 96 ? 17.263 7.344 -25.392 1.00 95.50 96 LYS A O 1
ATOM 788 N N . ASN A 1 97 ? 17.066 6.126 -23.510 1.00 94.81 97 ASN A N 1
ATOM 789 C CA . ASN A 1 97 ? 18.143 5.180 -23.819 1.00 94.81 97 ASN A CA 1
ATOM 790 C C . ASN A 1 97 ? 17.823 4.293 -25.033 1.00 94.81 97 ASN A C 1
ATOM 792 O O . ASN A 1 97 ? 18.704 4.012 -25.838 1.00 94.81 97 ASN A O 1
ATOM 796 N N . ALA A 1 98 ? 16.555 3.915 -25.214 1.00 94.75 98 ALA A N 1
ATOM 797 C CA . ALA A 1 98 ? 16.087 3.119 -26.350 1.00 94.75 98 ALA A CA 1
ATOM 798 C C . ALA A 1 98 ? 16.156 3.850 -27.712 1.00 94.75 98 ALA A C 1
ATOM 800 O O . ALA A 1 98 ? 15.953 3.230 -28.755 1.00 94.75 98 ALA A O 1
ATOM 801 N N . LYS A 1 99 ? 16.416 5.168 -27.744 1.00 92.00 99 LYS A N 1
ATOM 802 C CA . LYS A 1 99 ? 16.555 5.982 -28.971 1.00 92.00 99 LYS A CA 1
ATOM 803 C C . LYS A 1 99 ? 15.437 5.747 -30.003 1.00 92.00 99 LYS A C 1
ATOM 805 O O . LYS A 1 99 ? 14.313 6.198 -29.787 1.00 92.00 99 LYS A O 1
ATOM 810 N N . LYS A 1 100 ? 15.724 5.101 -31.144 1.00 92.62 100 LYS A N 1
ATOM 811 C CA . LYS A 1 100 ? 14.767 4.792 -32.229 1.00 92.62 100 LYS A CA 1
ATOM 812 C C . LYS A 1 100 ? 14.299 3.328 -32.231 1.00 92.62 100 LYS A C 1
ATOM 814 O O . LYS A 1 100 ? 13.374 3.016 -32.973 1.00 92.62 100 LYS A O 1
ATOM 819 N N . ASP A 1 101 ? 14.852 2.471 -31.375 1.00 96.38 101 ASP A N 1
ATOM 820 C CA . ASP A 1 101 ? 14.473 1.060 -31.288 1.00 96.38 101 ASP A CA 1
ATOM 821 C C . ASP A 1 101 ? 13.028 0.918 -30.768 1.00 96.38 101 ASP A C 1
ATOM 823 O O . ASP A 1 101 ? 12.692 1.283 -29.632 1.00 96.38 101 ASP A O 1
ATOM 827 N N . LYS A 1 102 ? 12.144 0.407 -31.634 1.00 95.62 102 LYS A N 1
ATOM 828 C CA . LYS A 1 102 ? 10.724 0.187 -31.326 1.00 95.62 102 LYS A CA 1
ATOM 829 C C . LYS A 1 102 ? 10.531 -0.932 -30.299 1.00 95.62 102 LYS A C 1
ATOM 831 O O . LYS A 1 102 ? 9.684 -0.791 -29.415 1.00 95.62 102 LYS A O 1
ATOM 836 N N . ASN A 1 103 ? 11.318 -2.003 -30.374 1.00 96.19 103 ASN A N 1
ATOM 837 C CA . ASN A 1 103 ? 11.222 -3.148 -29.471 1.00 96.19 103 ASN A CA 1
ATOM 838 C C . ASN A 1 103 ? 11.654 -2.751 -28.058 1.00 96.19 103 ASN A C 1
ATOM 840 O O . ASN A 1 103 ? 10.920 -2.998 -27.096 1.00 96.19 103 ASN A O 1
ATOM 844 N N . ALA A 1 104 ? 12.765 -2.021 -27.936 1.00 94.88 104 ALA A N 1
ATOM 845 C CA . ALA A 1 104 ? 13.228 -1.490 -26.657 1.00 94.88 104 ALA A CA 1
ATOM 846 C C . ALA A 1 104 ? 12.222 -0.498 -26.042 1.00 94.88 104 ALA A C 1
ATOM 848 O O . ALA A 1 104 ? 11.893 -0.594 -24.859 1.00 94.88 104 ALA A O 1
ATOM 849 N N . LYS A 1 105 ? 11.633 0.409 -26.838 1.00 95.06 105 LYS A N 1
ATOM 850 C CA . LYS A 1 105 ? 10.563 1.311 -26.359 1.00 95.06 105 LYS A CA 1
ATOM 851 C C . LYS A 1 105 ? 9.327 0.559 -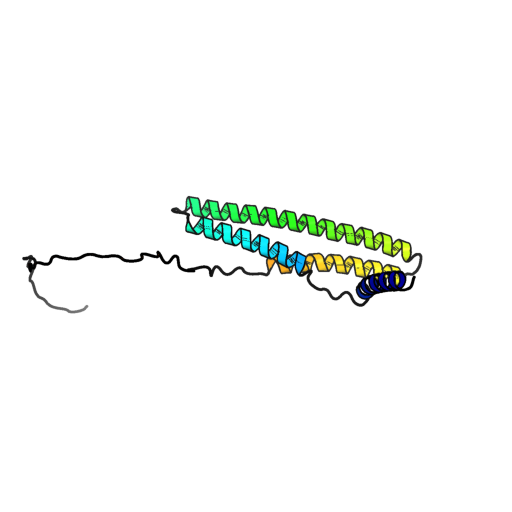25.869 1.00 95.06 105 LYS A C 1
ATOM 853 O O . LYS A 1 105 ? 8.738 0.945 -24.855 1.00 95.06 105 LYS A O 1
ATOM 858 N N . ASN A 1 106 ? 8.926 -0.492 -26.581 1.00 96.69 106 ASN A N 1
ATOM 859 C CA . ASN A 1 106 ? 7.802 -1.335 -26.188 1.00 96.69 106 ASN A CA 1
ATOM 860 C C . ASN A 1 106 ? 8.092 -2.073 -24.879 1.00 96.69 106 ASN A C 1
ATOM 862 O O . ASN A 1 106 ? 7.206 -2.145 -24.026 1.00 96.69 106 ASN A O 1
ATOM 866 N N . LYS A 1 107 ? 9.331 -2.539 -24.675 1.00 95.62 107 LYS A N 1
ATOM 867 C CA . LYS A 1 107 ? 9.776 -3.110 -23.399 1.00 95.62 107 LYS A CA 1
ATOM 868 C C . LYS A 1 107 ? 9.638 -2.101 -22.254 1.00 95.62 107 LYS A C 1
ATOM 870 O O . LYS A 1 107 ? 8.959 -2.407 -21.282 1.00 95.62 107 LYS A O 1
ATOM 875 N N . CYS A 1 108 ? 10.123 -0.865 -22.416 1.00 95.75 108 CYS A N 1
ATOM 876 C CA . CYS A 1 108 ? 9.958 0.188 -21.399 1.00 95.75 108 CYS A CA 1
ATOM 877 C C . CYS A 1 108 ? 8.484 0.400 -20.999 1.00 95.75 108 CYS A C 1
ATOM 879 O O . CYS A 1 108 ? 8.148 0.520 -19.818 1.00 95.75 108 CYS A O 1
ATOM 881 N N . LYS A 1 109 ? 7.576 0.415 -21.989 1.00 96.12 109 LYS A N 1
ATOM 882 C CA . LYS A 1 109 ? 6.133 0.562 -21.749 1.00 96.12 109 LYS A CA 1
ATOM 883 C C . LYS A 1 109 ? 5.561 -0.633 -20.979 1.00 96.12 109 LYS A C 1
ATOM 885 O O . LYS A 1 109 ? 4.747 -0.422 -20.078 1.00 96.12 109 LYS A O 1
ATOM 890 N N . LYS A 1 110 ? 5.966 -1.861 -21.326 1.00 96.50 110 LYS A N 1
ATOM 891 C CA . LYS A 1 110 ? 5.565 -3.087 -20.616 1.00 96.50 110 LYS A CA 1
ATOM 892 C C . LYS A 1 110 ? 6.035 -3.050 -19.161 1.00 96.50 110 LYS A C 1
ATOM 894 O O . LYS A 1 110 ? 5.200 -3.225 -18.279 1.00 96.50 110 LYS A O 1
ATOM 899 N N . ASP A 1 111 ? 7.299 -2.711 -18.923 1.00 93.88 111 ASP A N 1
ATOM 900 C CA . ASP A 1 111 ? 7.900 -2.646 -17.584 1.00 93.88 111 ASP A CA 1
ATOM 901 C C . ASP A 1 111 ? 7.172 -1.612 -16.699 1.00 93.88 111 ASP A C 1
ATOM 903 O O . ASP A 1 111 ? 6.772 -1.908 -15.571 1.00 93.88 111 ASP A O 1
ATOM 907 N N . LYS A 1 112 ? 6.856 -0.426 -17.243 1.00 96.25 112 LYS A N 1
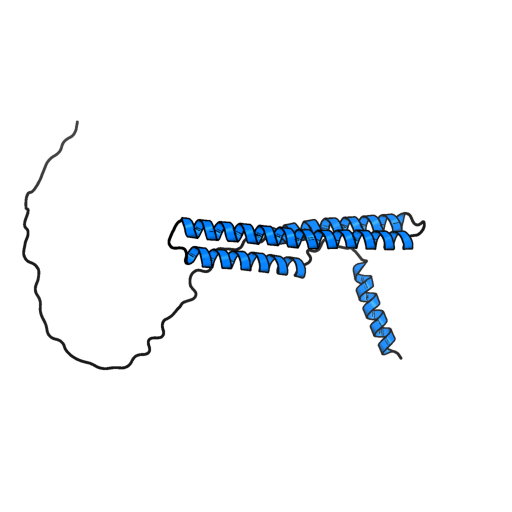ATOM 908 C CA . LYS A 1 112 ? 6.034 0.581 -16.547 1.00 96.25 112 LYS A CA 1
ATOM 909 C C . LYS A 1 112 ? 4.653 0.044 -16.163 1.00 96.25 112 LYS A C 1
ATOM 911 O O . LYS A 1 112 ? 4.183 0.239 -15.042 1.00 96.25 112 LYS A O 1
ATOM 916 N N . ASN A 1 113 ? 3.969 -0.588 -17.115 1.00 96.25 113 ASN A N 1
ATOM 917 C CA . ASN A 1 113 ? 2.624 -1.114 -16.896 1.00 96.25 113 ASN A CA 1
ATOM 918 C C . ASN A 1 113 ? 2.631 -2.246 -15.865 1.00 96.25 113 ASN A C 1
ATOM 920 O O . ASN A 1 113 ? 1.689 -2.368 -15.083 1.00 96.25 113 ASN A O 1
ATOM 924 N N . LEU A 1 114 ? 3.695 -3.045 -15.839 1.00 95.06 114 LEU A N 1
ATOM 925 C CA . LEU A 1 114 ? 3.887 -4.087 -14.846 1.00 95.06 114 LEU A CA 1
ATOM 926 C C . LEU A 1 114 ? 4.051 -3.501 -13.441 1.00 95.06 114 LEU A C 1
ATOM 928 O O . LEU A 1 114 ? 3.336 -3.913 -12.532 1.00 95.06 114 LEU A O 1
ATOM 932 N N . ALA A 1 115 ? 4.880 -2.466 -13.280 1.00 93.25 115 ALA A N 1
ATOM 933 C CA . ALA A 1 115 ? 5.012 -1.756 -12.007 1.00 93.25 115 ALA A CA 1
ATOM 934 C C . ALA A 1 115 ? 3.665 -1.182 -11.519 1.00 93.25 115 ALA A C 1
ATOM 936 O O . ALA A 1 115 ? 3.345 -1.225 -10.331 1.00 93.25 115 ALA A O 1
ATOM 937 N N . TYR A 1 116 ? 2.823 -0.691 -12.434 1.00 95.25 116 TYR A N 1
ATOM 938 C CA . TYR A 1 116 ? 1.483 -0.199 -12.091 1.00 95.25 116 TYR A CA 1
ATOM 939 C C . TYR A 1 116 ? 0.560 -1.323 -11.607 1.00 95.25 116 TYR A C 1
ATOM 941 O O . TYR A 1 116 ? -0.195 -1.117 -10.652 1.00 95.25 116 TYR A 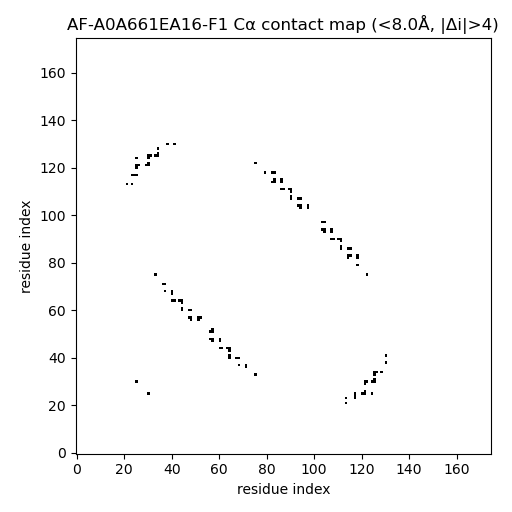O 1
ATOM 949 N N . LYS A 1 117 ? 0.621 -2.499 -12.246 1.00 95.44 117 LYS A N 1
ATOM 950 C CA . LYS A 1 117 ? -0.116 -3.696 -11.816 1.00 95.44 117 LYS A CA 1
ATOM 951 C C . LYS A 1 117 ? 0.351 -4.162 -10.438 1.00 95.44 117 LYS A C 1
ATOM 953 O O . LYS A 1 117 ? -0.496 -4.421 -9.585 1.00 95.44 117 LYS A O 1
ATOM 958 N N . GLN A 1 118 ? 1.663 -4.173 -10.196 1.00 93.38 118 GLN A N 1
ATOM 959 C CA . GLN A 1 118 ? 2.244 -4.576 -8.915 1.00 93.38 118 GLN A CA 1
ATOM 960 C C . GLN A 1 118 ? 1.705 -3.736 -7.752 1.00 93.38 118 GLN A C 1
ATOM 962 O O . GLN A 1 118 ? 1.260 -4.282 -6.750 1.00 93.38 118 GLN A O 1
ATOM 967 N N . VAL A 1 119 ? 1.602 -2.413 -7.925 1.00 93.88 119 VAL A N 1
ATOM 968 C CA . VAL A 1 119 ? 0.993 -1.514 -6.926 1.00 93.88 119 VAL A CA 1
ATOM 969 C C . VAL A 1 119 ? -0.442 -1.927 -6.562 1.00 93.88 119 VAL A C 1
ATOM 971 O O . VAL A 1 119 ? -0.857 -1.816 -5.405 1.00 93.88 119 VAL A O 1
ATOM 974 N N . GLY A 1 120 ? -1.226 -2.386 -7.541 1.00 93.31 120 GLY A N 1
ATOM 975 C CA . GLY A 1 120 ? -2.582 -2.886 -7.302 1.00 93.31 120 GLY A CA 1
ATOM 976 C C . GLY A 1 120 ? -2.592 -4.195 -6.513 1.00 93.31 120 GLY A C 1
ATOM 977 O O . GLY A 1 120 ? -3.410 -4.366 -5.609 1.00 93.31 120 GLY A O 1
ATOM 978 N N . ILE A 1 121 ? -1.658 -5.089 -6.821 1.00 92.94 121 ILE A N 1
ATOM 979 C CA . ILE A 1 121 ? -1.539 -6.409 -6.197 1.00 92.94 121 ILE A CA 1
ATOM 980 C C . ILE A 1 121 ? -1.063 -6.293 -4.756 1.00 92.94 121 ILE A C 1
ATOM 982 O O . ILE A 1 121 ? -1.736 -6.819 -3.871 1.00 92.94 121 ILE A O 1
ATOM 986 N N . ASP A 1 122 ? -0.017 -5.507 -4.502 1.00 92.00 122 ASP A N 1
ATOM 987 C CA . ASP A 1 122 ? 0.453 -5.201 -3.149 1.00 92.00 122 ASP A CA 1
ATOM 988 C C . ASP A 1 122 ? -0.687 -4.615 -2.305 1.00 92.00 122 ASP A C 1
ATOM 990 O O . ASP A 1 122 ? -0.933 -5.037 -1.176 1.00 92.00 122 ASP A O 1
ATOM 994 N N . SER A 1 123 ? -1.453 -3.676 -2.874 1.00 93.94 123 SER A N 1
ATOM 995 C CA . SER A 1 123 ? -2.599 -3.079 -2.182 1.00 93.94 123 SER A CA 1
ATOM 996 C C . SER A 1 123 ? -3.649 -4.128 -1.823 1.00 93.94 123 SER A C 1
ATOM 998 O O . SER A 1 123 ? -4.128 -4.149 -0.692 1.00 93.94 123 SER A O 1
ATOM 1000 N N . LYS A 1 124 ? -4.005 -5.019 -2.755 1.00 94.31 124 LYS A N 1
ATOM 1001 C CA . LYS A 1 124 ? -4.973 -6.092 -2.499 1.00 94.31 124 LYS A CA 1
ATOM 1002 C C . LYS A 1 124 ? -4.464 -7.057 -1.421 1.00 94.31 124 LYS A C 1
ATOM 1004 O O . LYS A 1 124 ? -5.228 -7.401 -0.522 1.00 94.31 124 LYS A O 1
ATOM 1009 N N . ALA A 1 125 ? -3.185 -7.426 -1.467 1.00 93.38 125 ALA A N 1
ATOM 1010 C CA . ALA A 1 125 ? -2.540 -8.308 -0.495 1.00 93.38 125 ALA A CA 1
ATOM 1011 C C . ALA A 1 125 ? -2.468 -7.695 0.916 1.00 93.38 125 ALA A C 1
ATOM 1013 O O . ALA A 1 125 ? -2.673 -8.382 1.918 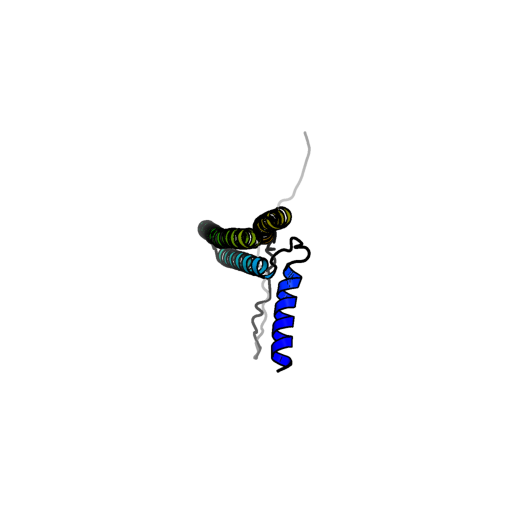1.00 93.38 125 ALA A O 1
ATOM 1014 N N . ILE A 1 126 ? -2.257 -6.379 1.024 1.00 94.12 126 ILE A N 1
ATOM 1015 C CA . ILE A 1 126 ? -2.303 -5.677 2.315 1.00 94.12 126 ILE A CA 1
ATOM 1016 C C . ILE A 1 126 ? -3.674 -5.831 2.976 1.00 94.12 126 ILE A C 1
ATOM 1018 O O . ILE A 1 126 ? -3.741 -5.989 4.195 1.00 94.12 126 ILE A O 1
ATOM 1022 N N . TRP A 1 127 ? -4.763 -5.791 2.202 1.00 93.69 127 TRP A N 1
ATOM 1023 C CA . TRP A 1 127 ? -6.136 -5.829 2.721 1.00 93.69 127 TRP A CA 1
ATOM 1024 C C . TRP A 1 127 ? -6.748 -7.234 2.809 1.00 93.69 127 TRP A C 1
ATOM 1026 O O . TRP A 1 127 ? -7.754 -7.390 3.500 1.00 93.69 127 TRP A O 1
ATOM 1036 N N . SER A 1 128 ? -6.153 -8.251 2.179 1.00 89.75 128 SER A N 1
ATOM 1037 C CA . SER A 1 128 ? -6.687 -9.621 2.162 1.00 89.75 128 SER A CA 1
ATOM 1038 C C . SER A 1 128 ? -6.503 -10.375 3.483 1.00 89.75 128 SER A C 1
ATOM 1040 O O . SER A 1 128 ? -7.322 -11.236 3.801 1.00 89.75 128 SER A O 1
ATOM 1042 N N . LYS A 1 129 ? -5.475 -10.042 4.282 1.00 84.75 129 LYS A N 1
ATOM 1043 C CA . LYS A 1 129 ? -5.254 -10.670 5.597 1.00 84.75 129 LYS A CA 1
ATOM 1044 C C . LYS A 1 129 ? -6.454 -10.402 6.512 1.00 84.75 129 LYS A C 1
ATOM 1046 O O . LYS A 1 129 ? -6.800 -9.236 6.763 1.00 84.75 129 LYS A O 1
ATOM 1051 N N . LYS A 1 130 ? -7.072 -11.482 6.997 1.00 81.06 130 LYS A N 1
ATOM 1052 C CA . LYS A 1 130 ? -8.047 -11.470 8.092 1.00 81.06 130 LYS A CA 1
ATOM 1053 C C . LYS A 1 130 ? -7.279 -11.567 9.409 1.00 81.06 130 LYS A C 1
ATOM 1055 O O . LYS A 1 130 ? -6.372 -12.384 9.530 1.00 81.06 130 LYS A O 1
ATOM 1060 N N . PHE A 1 131 ? -7.628 -10.723 10.372 1.00 78.62 131 PHE A N 1
ATOM 1061 C CA . PHE A 1 131 ? -7.123 -10.835 11.737 1.00 78.62 131 PHE A CA 1
ATOM 1062 C C . PHE A 1 131 ? -8.179 -11.592 12.531 1.00 78.62 131 PHE A C 1
ATOM 1064 O O . PHE A 1 131 ? -9.340 -11.186 12.528 1.00 78.62 131 PHE A O 1
ATOM 1071 N N . ASN A 1 132 ? -7.798 -12.720 13.123 1.00 70.06 132 ASN A N 1
ATOM 1072 C CA . ASN A 1 132 ? -8.698 -13.482 13.977 1.00 70.06 132 ASN A CA 1
ATOM 1073 C C . ASN A 1 132 ? -8.787 -12.790 15.340 1.00 70.06 132 ASN A C 1
ATOM 1075 O O . ASN A 1 132 ? -7.769 -12.367 15.881 1.00 70.06 132 ASN A O 1
ATOM 1079 N N . ASP A 1 133 ? -9.981 -12.752 15.927 1.00 61.22 133 ASP A N 1
ATOM 1080 C CA . ASP A 1 133 ? -10.212 -12.231 17.283 1.00 61.22 133 ASP A CA 1
ATOM 1081 C C . ASP A 1 133 ? -9.669 -13.161 18.392 1.00 61.22 133 ASP A C 1
ATOM 1083 O O . ASP A 1 133 ? -9.879 -12.906 19.575 1.00 61.22 133 ASP A O 1
ATOM 1087 N N . LYS A 1 134 ? -8.959 -14.246 18.036 1.00 47.91 134 LYS A N 1
ATOM 1088 C CA . LYS A 1 134 ? -8.387 -15.208 18.990 1.00 47.91 134 LYS A CA 1
ATOM 1089 C C . LYS A 1 134 ? -7.171 -14.620 19.710 1.00 47.91 134 LYS A C 1
ATOM 1091 O O . LYS A 1 134 ? -6.027 -14.935 19.401 1.00 47.91 134 LYS A O 1
ATOM 1096 N N . ALA A 1 135 ? -7.452 -13.804 20.713 1.00 45.09 135 ALA A N 1
ATOM 1097 C CA . ALA A 1 135 ? -6.594 -13.603 21.869 1.00 45.09 135 ALA A CA 1
ATOM 1098 C C . ALA A 1 135 ? -7.480 -13.513 23.117 1.00 45.09 135 ALA A C 1
ATOM 1100 O O . ALA A 1 135 ? -7.566 -12.479 23.776 1.00 45.09 135 ALA A O 1
ATOM 1101 N N . GLU A 1 136 ? -8.157 -14.617 23.425 1.00 50.12 136 GLU A N 1
ATOM 1102 C CA . GLU A 1 136 ? -8.591 -14.903 24.785 1.00 50.12 136 GLU A CA 1
ATOM 1103 C C . GLU A 1 136 ? -7.506 -15.739 25.475 1.00 50.12 136 GLU A C 1
ATOM 1105 O O . GLU A 1 136 ? -7.077 -16.775 24.973 1.00 50.12 136 GLU A O 1
ATOM 1110 N N . GLN A 1 137 ? -7.083 -15.239 26.637 1.00 45.75 137 GLN A N 1
ATOM 1111 C CA . GLN A 1 137 ? -6.450 -15.973 27.733 1.00 45.75 137 GLN A CA 1
ATOM 1112 C C . GLN A 1 137 ? -5.041 -16.551 27.500 1.00 45.75 137 GLN A C 1
ATOM 1114 O O . GLN A 1 137 ? -4.838 -17.759 27.409 1.00 45.75 137 GLN A O 1
ATOM 1119 N N . LYS A 1 138 ? -4.016 -15.696 27.618 1.00 36.06 138 LYS A N 1
ATOM 1120 C CA . LYS A 1 138 ? -2.773 -16.115 28.288 1.00 36.06 138 LYS A CA 1
ATOM 1121 C C . LYS A 1 138 ? -2.799 -15.568 29.719 1.00 36.06 138 LYS A C 1
ATOM 1123 O O . LYS A 1 138 ? -2.550 -14.389 29.939 1.00 36.06 138 LYS A O 1
ATOM 1128 N N . LYS A 1 139 ? -3.220 -16.453 30.631 1.00 35.53 139 LYS A N 1
ATOM 1129 C CA . LYS A 1 139 ? -3.151 -16.428 32.103 1.00 35.53 139 LYS A CA 1
ATOM 1130 C C . LYS A 1 139 ? -2.435 -15.219 32.729 1.00 35.53 139 LYS A C 1
ATOM 1132 O O . LYS A 1 139 ? -1.210 -15.160 32.739 1.00 35.53 139 LYS A O 1
ATOM 1137 N N . THR A 1 140 ? -3.192 -14.363 33.408 1.00 34.47 140 THR A N 1
ATOM 1138 C CA . THR A 1 140 ? -2.757 -13.813 34.697 1.00 34.47 140 THR A CA 1
ATOM 1139 C C . THR A 1 140 ? -2.988 -14.897 35.748 1.00 34.47 140 THR A C 1
ATOM 1141 O O . THR A 1 140 ? -4.102 -15.072 36.232 1.00 34.47 140 THR A O 1
ATOM 1144 N N . THR A 1 141 ? -1.949 -15.666 36.073 1.00 31.42 141 THR A N 1
ATOM 1145 C CA . THR A 1 141 ? -1.909 -16.427 37.328 1.00 31.42 141 THR A CA 1
ATOM 1146 C C . THR A 1 141 ? -1.484 -15.444 38.423 1.00 31.42 141 THR A C 1
ATOM 1148 O O . THR A 1 141 ? -0.384 -14.901 38.315 1.00 31.42 141 THR A O 1
ATOM 1151 N N . PRO A 1 142 ? -2.295 -15.161 39.457 1.00 36.69 142 PRO A N 1
ATOM 1152 C CA . PRO A 1 142 ? -1.783 -14.500 40.646 1.00 36.69 142 PRO A CA 1
ATOM 1153 C C . PRO A 1 142 ? -0.929 -15.518 41.408 1.00 36.69 142 PRO A C 1
ATOM 1155 O O . PRO A 1 142 ? -1.439 -16.526 41.893 1.00 36.69 142 PRO A O 1
ATOM 1158 N N . SER A 1 143 ? 0.379 -15.272 41.484 1.00 32.88 143 SER A N 1
ATOM 1159 C CA . SER A 1 143 ? 1.256 -16.000 42.400 1.00 32.88 143 SER A CA 1
ATOM 1160 C C . SER A 1 143 ? 0.901 -15.563 43.822 1.00 32.88 143 SER A C 1
ATOM 1162 O O . SER A 1 143 ? 1.300 -14.487 44.261 1.00 32.88 143 SER A O 1
ATOM 1164 N N . LYS A 1 144 ? 0.074 -16.350 44.516 1.00 34.97 144 LYS A N 1
ATOM 1165 C CA . LYS A 1 144 ? 0.005 -16.339 45.979 1.00 34.97 144 LYS A CA 1
ATOM 1166 C C . LYS A 1 144 ? 0.837 -17.516 46.458 1.00 34.97 144 LYS A C 1
ATOM 1168 O O . LYS A 1 144 ? 0.385 -18.657 46.429 1.00 34.97 144 LYS A O 1
ATOM 1173 N N . GLU A 1 145 ? 2.065 -17.207 46.839 1.00 34.78 145 GLU A N 1
ATOM 1174 C CA . GLU A 1 145 ? 2.906 -18.082 47.640 1.00 34.78 145 GLU A CA 1
ATOM 1175 C C . GLU A 1 145 ? 2.457 -17.995 49.109 1.00 34.78 145 GLU A C 1
ATOM 1177 O O . GLU A 1 145 ? 1.956 -16.967 49.569 1.00 34.78 145 GLU A O 1
ATOM 1182 N N . ILE A 1 146 ? 2.536 -19.134 49.788 1.00 37.75 146 ILE A N 1
ATOM 1183 C CA . ILE A 1 146 ? 1.876 -19.496 51.044 1.00 37.75 146 ILE A CA 1
ATOM 1184 C C . ILE A 1 146 ? 2.854 -19.342 52.218 1.00 37.75 146 ILE A C 1
ATOM 1186 O O . ILE A 1 146 ? 3.981 -19.806 52.108 1.00 37.75 146 ILE A O 1
ATOM 1190 N N . ALA A 1 147 ? 2.390 -18.837 53.368 1.00 31.78 147 ALA A N 1
ATOM 1191 C CA . ALA A 1 147 ? 2.871 -19.234 54.704 1.00 31.78 147 ALA A CA 1
ATOM 1192 C C . ALA A 1 147 ? 1.791 -18.888 55.756 1.00 31.78 147 ALA A C 1
ATOM 1194 O O . ALA A 1 147 ? 1.389 -17.733 55.849 1.00 31.78 147 ALA A O 1
ATOM 1195 N N . GLN A 1 148 ? 1.096 -19.905 56.302 1.00 28.95 148 GLN A N 1
ATOM 1196 C CA . GLN A 1 148 ? 1.142 -20.376 57.712 1.00 28.95 148 GLN A CA 1
ATOM 1197 C C . GLN A 1 148 ? 0.658 -19.322 58.736 1.00 28.95 148 GLN A C 1
ATOM 1199 O O . GLN A 1 148 ? 1.212 -18.238 58.790 1.00 28.95 148 GLN A O 1
ATOM 1204 N N . SER A 1 149 ? -0.369 -19.544 59.569 1.00 31.58 149 SER A N 1
ATOM 1205 C CA . SER A 1 149 ? -0.536 -20.646 60.536 1.00 31.58 149 SER A CA 1
ATOM 1206 C C . SER A 1 149 ? -1.987 -20.765 61.093 1.00 31.58 149 SER A C 1
ATOM 1208 O O . SER A 1 149 ? -2.759 -19.813 61.096 1.00 31.58 149 SER A O 1
ATOM 1210 N N . LYS A 1 150 ? -2.328 -21.989 61.537 1.00 29.14 150 LYS A N 1
ATOM 1211 C CA . LYS A 1 150 ? -3.525 -22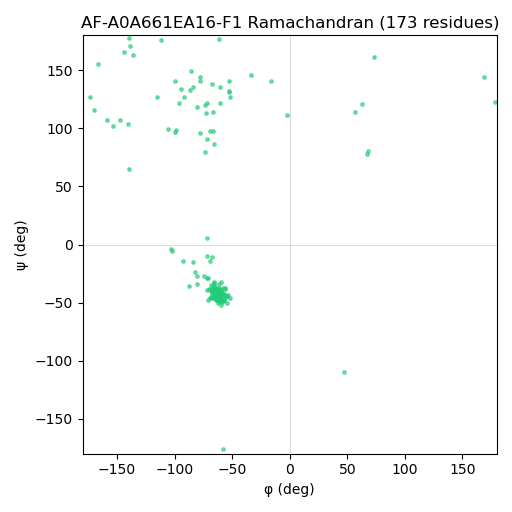.508 62.272 1.00 29.14 150 LYS A CA 1
ATOM 1212 C C . LYS A 1 150 ? -3.783 -21.799 63.635 1.00 29.14 150 LYS A C 1
ATOM 1214 O O . LYS A 1 150 ? -2.910 -21.032 64.030 1.00 29.14 150 LYS A O 1
ATOM 1219 N N . PRO A 1 151 ? -4.779 -22.196 64.479 1.00 36.91 151 PRO A N 1
ATOM 1220 C CA . PRO A 1 151 ? -6.012 -22.999 64.282 1.00 36.91 151 PRO A CA 1
ATOM 1221 C C . PRO A 1 151 ? -7.272 -22.416 64.991 1.00 36.91 151 PRO A C 1
ATOM 1223 O O . PRO A 1 151 ? -7.137 -21.665 65.950 1.00 36.91 151 PRO A O 1
ATOM 1226 N N . SER A 1 152 ? -8.492 -22.841 64.626 1.00 28.23 152 SER A N 1
ATOM 1227 C CA . SER A 1 152 ? -9.590 -23.158 65.582 1.00 28.23 152 SER A CA 1
ATOM 1228 C C . SER A 1 152 ? -10.884 -23.581 64.866 1.00 28.23 152 SER A C 1
ATOM 1230 O O . SER A 1 152 ? -11.427 -22.852 64.043 1.00 28.23 152 SER A O 1
ATOM 1232 N N . GLU A 1 153 ? -11.359 -24.778 65.203 1.00 30.70 153 GLU A N 1
ATOM 1233 C CA . GLU A 1 153 ? -12.764 -25.207 65.128 1.00 30.70 153 GLU A CA 1
ATOM 1234 C C . GLU A 1 153 ? -13.440 -24.764 66.446 1.00 30.70 153 GLU A C 1
ATOM 1236 O O . GLU A 1 153 ? -12.737 -24.664 67.460 1.00 30.70 153 GLU A O 1
ATOM 1241 N N . PRO A 1 154 ? -14.748 -24.448 66.464 1.00 31.59 154 PRO A N 1
ATOM 1242 C CA . PRO A 1 154 ? -15.710 -25.489 66.832 1.00 31.59 154 PRO A CA 1
ATOM 1243 C C . PRO A 1 154 ? -17.049 -25.439 66.065 1.00 31.59 154 PRO A C 1
ATOM 1245 O O . PRO A 1 154 ? -17.406 -24.463 65.406 1.00 31.59 154 PRO A O 1
ATOM 1248 N N . GLU A 1 155 ? -17.773 -26.549 66.198 1.00 30.17 155 GLU A N 1
ATOM 1249 C CA . GLU A 1 155 ? -19.149 -26.855 65.798 1.00 30.17 155 GLU A CA 1
ATOM 1250 C C . GLU A 1 155 ? -20.162 -25.691 65.859 1.00 30.17 155 GLU A C 1
ATOM 1252 O O . GLU A 1 155 ? -20.177 -24.928 66.821 1.00 30.17 155 GLU A O 1
ATOM 1257 N N . GLN A 1 156 ? -21.138 -25.667 64.933 1.00 31.97 156 GLN A N 1
ATOM 1258 C CA . GLN A 1 156 ? -22.552 -25.855 65.306 1.00 31.97 156 GLN A CA 1
ATOM 1259 C C . GLN A 1 156 ? -23.514 -25.958 64.110 1.00 31.97 156 GLN A C 1
ATOM 1261 O O . GLN A 1 156 ? -23.620 -25.109 63.228 1.00 31.97 156 GLN A O 1
ATOM 1266 N N . LYS A 1 157 ? -24.274 -27.046 64.171 1.00 29.30 157 LYS A N 1
ATOM 1267 C CA . LYS A 1 157 ? -25.443 -27.433 63.389 1.00 29.30 157 LYS A CA 1
ATOM 1268 C C . LYS A 1 157 ? -26.642 -26.564 63.798 1.00 29.30 157 LYS A C 1
ATOM 1270 O O . LYS A 1 157 ? -27.054 -26.625 64.953 1.00 29.30 157 LYS A O 1
ATOM 1275 N N . LYS A 1 158 ? -27.267 -25.826 62.872 1.00 28.86 158 LYS A N 1
ATOM 1276 C CA . LYS A 1 158 ? -28.674 -25.417 63.039 1.00 28.86 158 LYS A CA 1
ATOM 1277 C C . LYS A 1 158 ? -29.376 -25.183 61.705 1.00 28.86 158 LYS A C 1
ATOM 1279 O O . LYS A 1 158 ? -29.204 -24.169 61.038 1.00 28.86 158 LYS A O 1
ATOM 1284 N N . THR A 1 159 ? -30.165 -26.183 61.345 1.00 29.77 159 THR A N 1
ATOM 1285 C CA . THR A 1 159 ? -31.139 -26.193 60.263 1.00 29.77 159 THR A CA 1
ATOM 1286 C C . THR A 1 159 ? -32.287 -25.235 60.589 1.00 29.77 159 THR A C 1
ATOM 1288 O O . THR A 1 159 ? -32.765 -25.165 61.721 1.00 29.77 159 THR A O 1
ATOM 1291 N N . THR A 1 160 ? -32.697 -24.494 59.569 1.00 35.44 160 THR A N 1
ATOM 1292 C CA . THR A 1 160 ? -33.806 -23.539 59.485 1.00 35.44 160 THR A CA 1
ATOM 1293 C C . THR A 1 160 ? -35.147 -24.130 59.946 1.00 35.44 160 THR A C 1
ATOM 1295 O O . THR A 1 160 ? -35.450 -25.260 59.559 1.00 35.44 160 THR A O 1
ATOM 1298 N N . PRO A 1 161 ? -36.011 -23.387 60.667 1.00 33.84 161 PRO A N 1
ATOM 1299 C CA . PRO A 1 161 ? -37.415 -23.743 60.792 1.00 33.84 161 PRO A CA 1
ATOM 1300 C C . PRO A 1 161 ? -38.288 -23.020 59.753 1.00 33.84 161 PRO A C 1
ATOM 1302 O O . PRO A 1 161 ? -38.211 -21.808 59.576 1.00 33.84 161 PRO A O 1
ATOM 1305 N N . SER A 1 162 ? -39.157 -23.826 59.144 1.00 27.23 162 SER A N 1
ATOM 1306 C CA . SER A 1 162 ? -40.559 -23.565 58.799 1.00 27.23 162 SER A CA 1
ATOM 1307 C C . SER A 1 162 ? -40.934 -22.359 57.922 1.00 27.23 162 SER A C 1
ATOM 1309 O O . SER A 1 162 ? -40.975 -21.216 58.370 1.00 27.23 162 SER A O 1
ATOM 1311 N N . LYS A 1 163 ? -41.439 -22.666 56.720 1.00 33.81 163 LYS A N 1
ATOM 1312 C CA . LYS A 1 163 ? -42.835 -22.335 56.398 1.00 33.81 163 LYS A CA 1
ATOM 1313 C C . LYS A 1 163 ? -43.443 -23.363 55.443 1.00 33.81 163 LYS A C 1
ATOM 1315 O O . LYS A 1 163 ? -43.109 -23.458 54.268 1.0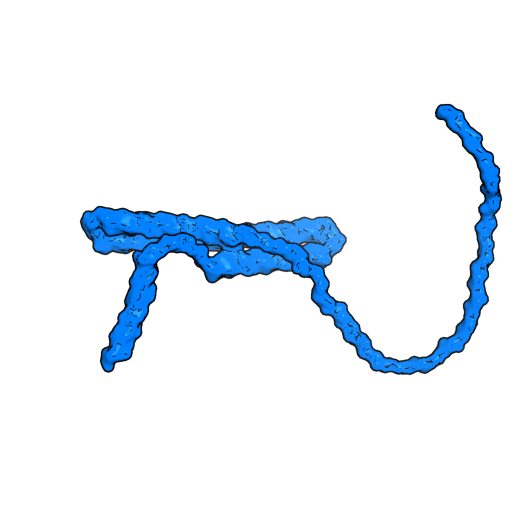0 33.81 163 LYS A O 1
ATOM 1320 N N . GLU A 1 164 ? -44.316 -24.139 56.057 1.00 31.11 164 GLU A N 1
ATOM 1321 C CA . GLU A 1 164 ? -45.395 -24.961 55.540 1.00 31.11 164 GLU A CA 1
ATOM 1322 C C . GLU A 1 164 ? -46.329 -24.167 54.611 1.00 31.11 164 GLU A C 1
ATOM 1324 O O . GLU A 1 164 ? -46.843 -23.127 55.014 1.00 31.11 164 GLU A O 1
ATOM 1329 N N . ILE A 1 165 ? -46.569 -24.675 53.397 1.00 33.19 165 ILE A N 1
ATOM 1330 C CA . ILE A 1 165 ? -47.889 -24.648 52.749 1.00 33.19 165 ILE A CA 1
ATOM 1331 C C . ILE A 1 165 ? -48.048 -25.994 52.037 1.00 33.19 165 ILE A C 1
ATOM 1333 O O . ILE A 1 165 ? -47.442 -26.251 50.997 1.00 33.19 165 ILE A O 1
ATOM 1337 N N . ALA A 1 166 ? -48.850 -26.863 52.642 1.00 32.94 166 ALA A N 1
ATOM 1338 C CA . ALA A 1 166 ? -49.441 -28.016 51.991 1.00 32.94 166 ALA A CA 1
ATOM 1339 C C . ALA A 1 166 ? -50.717 -27.574 51.261 1.00 32.94 166 ALA A C 1
ATOM 1341 O O . ALA A 1 166 ? -51.528 -26.870 51.854 1.00 32.94 166 ALA A O 1
ATOM 1342 N N . GLN A 1 167 ? -50.914 -28.029 50.020 1.00 31.78 167 GLN A N 1
ATOM 1343 C CA . GLN A 1 167 ? -52.172 -28.658 49.593 1.00 31.78 167 GLN A CA 1
ATOM 1344 C C . GLN A 1 167 ? -52.034 -29.301 48.198 1.00 31.78 167 GLN A C 1
ATOM 1346 O O . GLN A 1 167 ? -51.782 -28.653 47.187 1.00 31.78 167 GLN A O 1
ATOM 1351 N N . SER A 1 168 ? -52.182 -30.625 48.202 1.00 35.00 168 SER A N 1
ATOM 1352 C CA . SER A 1 168 ? -52.460 -31.569 47.107 1.00 35.00 168 SER A CA 1
ATOM 1353 C C . SER A 1 168 ? -53.702 -31.172 46.278 1.00 35.00 168 SER A C 1
ATOM 1355 O O . SER A 1 168 ? -54.684 -30.761 46.884 1.00 35.00 168 SER A O 1
ATOM 1357 N N . LYS A 1 169 ? -53.656 -31.139 44.925 1.00 34.19 169 LYS A N 1
ATOM 1358 C CA . LYS A 1 169 ? -53.919 -32.216 43.906 1.00 34.19 169 LYS A CA 1
ATOM 1359 C C . LYS A 1 169 ? -55.425 -32.578 43.744 1.00 34.19 169 LYS A C 1
ATOM 1361 O O . LYS A 1 169 ? -56.117 -32.480 44.749 1.00 34.19 169 LYS A O 1
ATOM 1366 N N . PRO A 1 170 ? -55.913 -33.227 42.650 1.00 49.12 170 PRO A N 1
ATOM 1367 C CA . PRO A 1 170 ? -55.746 -33.139 41.168 1.00 49.12 170 PRO A CA 1
ATOM 1368 C C . PRO A 1 170 ? -57.061 -32.630 40.482 1.00 49.12 170 PRO A C 1
ATOM 1370 O O . PRO A 1 170 ? -58.059 -32.451 41.168 1.00 49.12 170 PRO A O 1
ATOM 1373 N N . SER A 1 171 ? -57.193 -32.382 39.167 1.00 33.59 171 SER A N 1
ATOM 1374 C CA . SER A 1 171 ? -57.540 -33.369 38.106 1.00 33.59 171 SER A CA 1
ATOM 1375 C C . SER A 1 171 ? -57.867 -32.635 36.782 1.00 33.59 171 SER A C 1
ATOM 1377 O O . SER A 1 171 ? -58.477 -31.571 36.821 1.00 33.59 171 SER A O 1
ATOM 1379 N N . GLU A 1 172 ? -57.486 -33.229 35.647 1.00 35.81 172 GLU A N 1
ATOM 1380 C CA . GLU A 1 172 ? -57.977 -33.018 34.258 1.00 35.81 172 GLU A CA 1
ATOM 1381 C C . GLU A 1 172 ? -59.495 -33.345 34.100 1.00 35.81 172 GLU A C 1
ATOM 1383 O O . GLU A 1 172 ? -60.050 -33.843 35.085 1.00 35.81 172 GLU A O 1
ATOM 1388 N N . PRO A 1 173 ? -60.187 -33.171 32.933 1.00 47.41 173 PRO A N 1
ATOM 1389 C CA . PRO A 1 173 ? -59.680 -33.162 31.545 1.00 47.41 173 PRO A CA 1
ATOM 1390 C C . PRO A 1 173 ? -60.260 -32.119 30.553 1.00 47.41 173 PRO A C 1
ATOM 1392 O O . PRO A 1 173 ? -61.143 -31.323 30.860 1.00 47.41 173 PRO A O 1
ATOM 1395 N N . GLU A 1 174 ? -59.666 -32.199 29.358 1.00 39.03 174 GLU A N 1
ATOM 1396 C CA . GLU A 1 174 ? -59.985 -31.710 28.007 1.00 39.03 174 GLU A CA 1
ATOM 1397 C C . GLU A 1 174 ? -61.415 -31.243 27.673 1.00 39.03 174 GLU A C 1
ATOM 1399 O O . GLU A 1 174 ? -62.394 -31.933 27.961 1.00 39.03 174 GLU A O 1
ATOM 1404 N N . GLN A 1 175 ? -61.475 -30.159 26.885 1.00 41.75 175 GLN A N 1
ATOM 1405 C CA . GLN A 1 175 ? -62.271 -30.042 25.652 1.00 41.75 175 GLN A CA 1
ATOM 1406 C C . GLN A 1 175 ? -61.527 -29.184 24.623 1.00 41.75 175 GLN A C 1
ATOM 1408 O O . GLN A 1 175 ? -60.881 -28.195 25.042 1.00 41.75 175 GLN A O 1
#

Solvent-accessible surface area (backbone atoms only — not comparable to full-atom values): 10846 Å² total; per-residue (Å²): 127,64,67,68,54,50,55,54,49,52,55,48,48,61,61,49,63,69,70,64,74,85,68,90,66,70,53,61,69,65,29,48,56,51,34,52,52,51,48,52,49,50,51,52,30,52,57,44,42,73,70,38,90,47,73,69,50,36,52,49,31,51,50,51,39,52,52,51,52,51,51,50,52,52,52,53,50,51,52,47,50,49,55,46,53,48,35,52,53,50,30,54,53,45,39,61,73,29,64,84,45,62,68,53,36,50,46,28,52,51,54,32,53,48,54,51,50,43,51,54,49,34,53,51,57,35,65,65,68,80,83,77,85,83,77,78,82,85,76,86,74,80,86,78,84,87,80,89,83,88,89,84,87,81,89,84,91,78,84,84,82,85,84,88,80,88,80,83,85,88,82,87,84,89,134

Foldseek 3Di:
DVVVVVVVVVVVVVVVVVVPDPDLDAPCVLLVVLLVQLVVLVVQLLVQCVPDPDPVSNVVSVVSSVVSVVVSVVVLVVVLVVLLVVLVVQLVVQCVVCPPPPVSNVVSVVSSVSSNVSSVVSVCSSPVDDDDPPDDDPDPDPDDDDDDDDDDDDDDDDDDDDDDDDDDDDDDDDD

Radius of gyration: 34.92 Å; Cα contacts (8 Å, |Δi|>4): 66; chains: 1; bounding box: 106×42×99 Å

Nearest PDB structures (foldseek):
  8eja-assembly1_B  TM=3.996E-01  e=1.372E+00  synthetic construct
  8c5v-assembly1_I  TM=4.789E-01  e=5.824E+00  Escherichia coli
  1qu7-assembly1_B  TM=4.398E-01  e=7.690E+00  Escherichia coli
  3g67-assembly1_A  TM=3.784E-01  e=7.690E+00  Thermotoga maritima

Mean predicted aligned error: 16.4 Å

Sequence (175 aa):
MKIIKVIKFTILLMAFNLSLGANIVADDAFIKKYQDKRETIHNQYLSCKNKAKNSKERKACQKNKQSNIKKLRKEIGQVNKQKRKQAEIDNKKCRKNAKKDKNAKNKCKKDKNLAYKQVGIDSKAIWSKKFNDKAEQKKTTPSKEIAQSKPSEPEQKKTTPSKEIAQSKPSEPEQ